Protein AF-A0A7W0VQQ1-F1 (afdb_monomer_lite)

Secondary structure (DSSP, 8-state):
-PPPHHHHHHHHHHHHTHHHHHTTTSS-HHHHHHHHHHHHHHH--SHHHHHHHHHHTT--HHHHHHHHHHHHHHTT-S--HHHHHHHS----

Foldseek 3Di:
DADDLVLVLVLLQCLLCLQVVLVLVVDDVVCSVVSSVVSSVVPRDHPVSVVLCVVLVVPAAQRSLVSSQVVNVVSPHPGGNVSVVRPPPPPD

Radius of gyration: 12.69 Å; chains: 1; bounding box: 32×28×31 Å

Structure (mmCIF, N/CA/C/O backbone):
data_AF-A0A7W0VQQ1-F1
#
_entry.id   AF-A0A7W0VQQ1-F1
#
loop_
_atom_site.group_PDB
_atom_site.id
_atom_site.type_symbol
_atom_site.label_atom_id
_atom_site.label_alt_id
_atom_site.label_comp_id
_atom_site.label_asym_id
_atom_site.label_entity_id
_atom_site.label_seq_id
_atom_site.pdbx_PDB_ins_code
_atom_site.Cartn_x
_atom_site.Cartn_y
_atom_site.Cartn_z
_atom_site.occupancy
_atom_site.B_iso_or_equiv
_atom_site.auth_seq_id
_atom_site.auth_comp_id
_atom_site.auth_asym_id
_atom_site.auth_atom_id
_atom_site.pdbx_PDB_model_num
ATOM 1 N N . MET A 1 1 ? -10.553 16.845 12.612 1.00 45.53 1 MET A N 1
ATOM 2 C CA . MET A 1 1 ? -11.575 15.789 12.442 1.00 45.53 1 MET A CA 1
ATOM 3 C C . MET A 1 1 ? -10.825 14.490 12.233 1.00 45.53 1 MET A C 1
ATOM 5 O O . MET A 1 1 ? -9.910 14.489 11.420 1.00 45.53 1 MET A O 1
ATOM 9 N N . ALA A 1 2 ? -11.110 13.456 13.026 1.00 55.75 2 ALA A N 1
ATOM 10 C CA . ALA A 1 2 ? -10.521 12.141 12.793 1.00 55.75 2 ALA A CA 1
ATOM 11 C C . ALA A 1 2 ? -11.109 11.570 11.491 1.00 55.75 2 ALA A C 1
ATOM 13 O O . ALA A 1 2 ? -12.304 11.771 11.251 1.00 55.75 2 ALA A O 1
ATOM 14 N N . PRO A 1 3 ? -10.302 10.923 10.644 1.00 60.88 3 PRO A N 1
ATOM 15 C CA . PRO A 1 3 ? -10.809 10.270 9.448 1.00 60.88 3 PRO A CA 1
ATOM 16 C C . PRO A 1 3 ? -11.787 9.166 9.834 1.00 60.88 3 PRO A C 1
ATOM 18 O O . PRO A 1 3 ? -11.638 8.485 10.852 1.00 60.88 3 PRO A O 1
ATOM 21 N N . THR A 1 4 ? -12.810 8.994 9.015 1.00 76.44 4 THR A N 1
ATOM 22 C CA . THR A 1 4 ? -13.758 7.901 9.187 1.00 76.44 4 THR A CA 1
ATOM 23 C C . THR A 1 4 ? -13.108 6.576 8.789 1.00 76.44 4 THR A C 1
ATOM 25 O O . THR A 1 4 ? -12.218 6.522 7.938 1.00 76.44 4 THR A O 1
ATOM 28 N N . ALA A 1 5 ? -13.580 5.470 9.371 1.00 75.25 5 ALA A N 1
ATOM 29 C CA . ALA A 1 5 ? -13.105 4.132 9.010 1.00 75.25 5 ALA A CA 1
ATOM 30 C C . ALA A 1 5 ? -13.251 3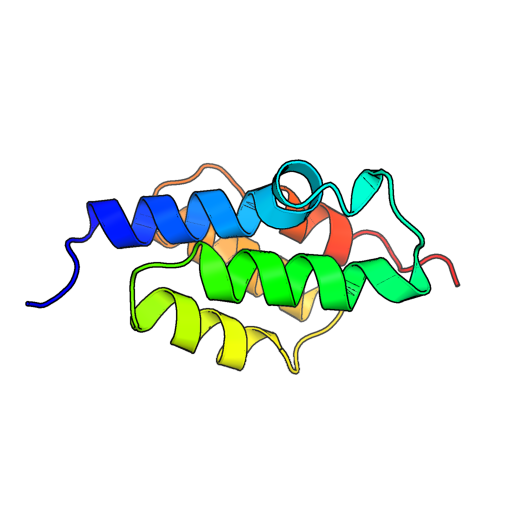.839 7.499 1.00 75.25 5 ALA A C 1
ATOM 32 O O . ALA A 1 5 ? -12.436 3.113 6.932 1.00 75.25 5 ALA A O 1
ATOM 33 N N . GLY A 1 6 ? -14.246 4.447 6.840 1.00 82.19 6 GLY A N 1
ATOM 34 C CA . GLY A 1 6 ? -14.450 4.343 5.394 1.00 82.19 6 GLY A CA 1
ATOM 35 C C . GLY A 1 6 ? -13.363 5.039 4.572 1.00 82.19 6 GLY A C 1
ATOM 36 O O . GLY A 1 6 ? -12.877 4.459 3.607 1.00 82.19 6 GLY A O 1
ATOM 37 N N . GLU A 1 7 ? -12.929 6.236 4.973 1.00 88.00 7 GLU A N 1
ATOM 38 C CA . GLU A 1 7 ? -11.840 6.957 4.292 1.00 88.00 7 GLU A CA 1
ATOM 39 C C . GLU A 1 7 ? -10.515 6.205 4.410 1.00 88.00 7 GLU A C 1
ATOM 41 O O . GLU A 1 7 ? -9.768 6.104 3.441 1.00 88.00 7 GLU A O 1
ATOM 46 N N . TYR A 1 8 ? -10.249 5.607 5.572 1.00 89.50 8 TYR A N 1
ATOM 47 C CA . TYR A 1 8 ? -9.056 4.788 5.746 1.00 89.50 8 TYR A CA 1
ATOM 48 C C . TYR A 1 8 ? -9.085 3.520 4.880 1.00 89.50 8 TYR A C 1
ATOM 50 O O . TYR A 1 8 ? -8.091 3.189 4.239 1.00 89.50 8 TYR A O 1
ATOM 58 N N . ALA A 1 9 ? -10.223 2.825 4.803 1.00 89.69 9 ALA A N 1
ATOM 59 C CA . ALA A 1 9 ? -10.363 1.666 3.923 1.00 89.69 9 ALA A CA 1
ATOM 60 C C . ALA A 1 9 ? -10.171 2.039 2.440 1.00 89.69 9 ALA A C 1
ATOM 62 O O . ALA A 1 9 ? -9.521 1.304 1.699 1.00 89.69 9 ALA A O 1
ATOM 63 N N . GLN A 1 10 ? -10.681 3.202 2.018 1.00 91.12 10 GLN A N 1
ATOM 64 C CA . GLN A 1 10 ? -10.473 3.739 0.669 1.00 91.12 10 GLN A CA 1
ATOM 65 C C . GLN A 1 10 ? -9.004 4.060 0.389 1.00 91.12 10 GLN A C 1
ATOM 67 O O . GLN A 1 10 ? -8.509 3.754 -0.693 1.00 91.12 10 GLN A O 1
ATOM 72 N N . ASP A 1 11 ? -8.306 4.637 1.362 1.00 91.69 11 ASP A N 1
ATOM 73 C CA . ASP A 1 11 ? -6.875 4.908 1.287 1.00 91.69 11 ASP A CA 1
ATOM 74 C C . ASP A 1 11 ? -6.062 3.613 1.140 1.00 91.69 11 ASP A C 1
ATOM 76 O O . ASP A 1 11 ? -5.165 3.535 0.303 1.00 91.69 11 ASP A O 1
ATOM 80 N N . ILE A 1 12 ? -6.391 2.566 1.903 1.00 92.31 12 ILE A N 1
ATOM 81 C CA . ILE A 1 12 ? -5.723 1.262 1.784 1.00 92.31 12 ILE A CA 1
ATOM 82 C C . ILE A 1 12 ? -6.046 0.588 0.445 1.00 92.31 12 ILE A C 1
ATOM 84 O O . ILE A 1 12 ? -5.147 0.028 -0.177 1.00 92.31 12 ILE A O 1
ATOM 88 N N . ALA A 1 13 ? -7.280 0.692 -0.056 1.00 91.62 13 ALA A N 1
ATOM 89 C CA . ALA A 1 13 ? -7.620 0.211 -1.397 1.00 91.62 13 ALA A CA 1
ATOM 90 C C . ALA A 1 13 ? -6.808 0.946 -2.477 1.00 91.62 13 ALA A C 1
ATOM 92 O O . ALA A 1 13 ? -6.189 0.323 -3.337 1.00 91.62 13 ALA A O 1
ATOM 93 N N . ALA A 1 14 ? -6.729 2.276 -2.381 1.00 91.94 14 ALA A N 1
ATOM 94 C CA . ALA A 1 14 ? -5.905 3.105 -3.253 1.00 91.94 14 ALA A CA 1
ATOM 95 C C . ALA A 1 14 ? -4.418 2.729 -3.179 1.00 91.94 14 ALA A C 1
ATOM 97 O O . ALA A 1 14 ? -3.739 2.723 -4.203 1.00 91.94 14 ALA A O 1
ATOM 98 N N . LEU A 1 15 ? -3.923 2.391 -1.987 1.00 90.81 15 LEU A N 1
ATOM 99 C CA . LEU A 1 15 ? -2.560 1.924 -1.771 1.00 90.81 15 LEU A CA 1
ATOM 100 C C . LEU A 1 15 ? -2.315 0.558 -2.418 1.00 90.81 15 LEU A C 1
ATOM 102 O O . LEU A 1 15 ? -1.270 0.356 -3.031 1.00 90.81 15 LEU A O 1
ATOM 106 N N . CYS A 1 16 ? -3.273 -0.359 -2.341 1.00 91.69 16 CYS A N 1
ATOM 107 C CA . CYS A 1 16 ? -3.155 -1.675 -2.958 1.00 91.69 16 CYS A CA 1
ATOM 108 C C . CYS A 1 16 ? -3.147 -1.643 -4.486 1.00 91.69 16 CYS A C 1
A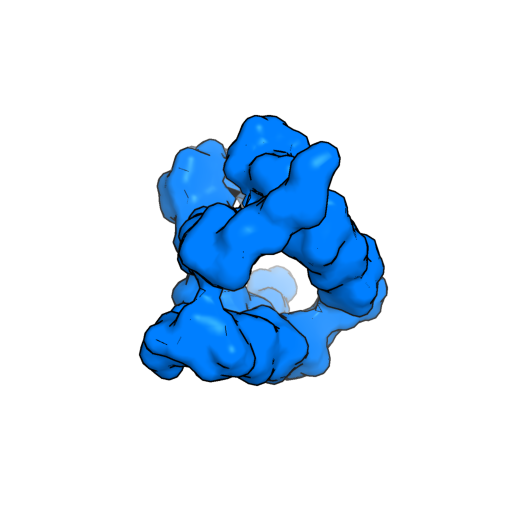TOM 110 O O . CYS A 1 16 ? -2.470 -2.472 -5.090 1.00 91.69 16 CYS A O 1
ATOM 112 N N . ASP A 1 17 ? -3.813 -0.657 -5.087 1.00 90.00 17 ASP A N 1
ATOM 113 C CA . ASP A 1 17 ? -3.874 -0.461 -6.540 1.00 90.00 17 ASP A CA 1
ATOM 114 C C . ASP A 1 17 ? -2.963 0.681 -7.026 1.00 90.00 17 ASP A C 1
ATOM 116 O O . ASP A 1 17 ? -3.101 1.170 -8.152 1.00 90.00 17 ASP A O 1
ATOM 120 N N . CYS A 1 18 ? -2.031 1.148 -6.187 1.00 89.44 18 CYS A N 1
ATOM 121 C CA . CYS A 1 18 ? -1.285 2.377 -6.459 1.00 89.44 18 CYS A CA 1
ATOM 122 C C . CYS A 1 18 ? -0.401 2.290 -7.705 1.00 89.44 18 CYS A C 1
ATOM 124 O O . CYS A 1 18 ? -0.218 3.300 -8.372 1.00 89.44 18 CYS A O 1
ATOM 126 N N . VAL A 1 19 ? 0.109 1.111 -8.065 1.00 87.06 19 VAL A N 1
ATOM 127 C CA . VAL A 1 19 ? 0.927 0.909 -9.272 1.00 87.06 19 VAL A CA 1
ATOM 128 C C . VAL A 1 19 ? 0.118 1.247 -10.522 1.00 87.06 19 VAL A C 1
ATOM 130 O O . VAL A 1 19 ? 0.500 2.144 -11.269 1.00 87.06 19 VAL A O 1
ATOM 133 N N . SER A 1 20 ? -1.044 0.610 -10.689 1.00 86.81 20 SER A N 1
ATOM 134 C CA . SER A 1 20 ? -1.929 0.859 -11.832 1.00 86.81 20 SER A CA 1
ATOM 135 C C . SER A 1 20 ? -2.510 2.275 -11.808 1.00 86.81 20 SER A C 1
ATOM 137 O O . SER A 1 20 ? -2.598 2.943 -12.836 1.00 86.81 20 SER A O 1
ATOM 139 N N . ARG A 1 21 ? -2.866 2.783 -10.620 1.00 87.31 21 ARG A N 1
ATOM 140 C CA . ARG A 1 21 ? -3.449 4.125 -10.472 1.00 87.31 21 ARG A CA 1
ATOM 141 C C . ARG A 1 21 ? -2.454 5.263 -10.681 1.00 87.31 21 ARG A C 1
ATOM 143 O O . ARG A 1 21 ? -2.857 6.336 -11.125 1.00 87.31 21 ARG A O 1
ATOM 150 N N . SER A 1 22 ? -1.185 5.046 -10.352 1.00 85.94 22 SER A N 1
ATOM 151 C CA . SER A 1 22 ? -0.109 6.011 -10.599 1.00 85.94 22 SER A CA 1
ATOM 152 C C . SER A 1 22 ? 0.430 5.945 -12.027 1.00 85.94 22 SER A C 1
ATOM 154 O O . SER A 1 22 ? 1.139 6.857 -12.441 1.00 85.94 22 SER A O 1
ATOM 156 N N . GLY A 1 23 ? 0.086 4.896 -12.784 1.00 85.06 23 GLY A N 1
ATOM 157 C CA . GLY A 1 23 ? 0.649 4.625 -14.106 1.00 85.06 23 GLY A CA 1
ATOM 158 C C . GLY A 1 23 ? 2.088 4.113 -14.054 1.00 85.06 23 GLY A C 1
ATOM 159 O O . GLY A 1 23 ? 2.767 4.082 -15.078 1.00 85.06 23 GLY A O 1
ATOM 160 N N . ALA A 1 24 ? 2.564 3.713 -12.873 1.00 85.50 24 ALA A N 1
ATOM 161 C CA . ALA A 1 24 ? 3.916 3.212 -12.679 1.00 85.50 24 ALA A CA 1
ATOM 162 C C . ALA A 1 24 ? 4.135 1.832 -13.333 1.00 85.50 24 ALA A C 1
ATOM 164 O O . ALA A 1 24 ? 5.275 1.414 -13.485 1.00 85.50 24 ALA A O 1
ATOM 165 N N . ASP A 1 25 ? 3.068 1.140 -13.754 1.00 82.69 25 ASP A N 1
ATOM 166 C CA . ASP A 1 25 ? 3.134 -0.050 -14.616 1.00 82.69 25 ASP A CA 1
ATOM 167 C C . ASP A 1 25 ? 3.550 0.262 -16.063 1.00 82.69 25 ASP A C 1
ATOM 169 O O . ASP A 1 25 ? 3.971 -0.637 -16.785 1.00 82.69 25 ASP A O 1
ATOM 173 N N . LYS A 1 26 ? 3.425 1.523 -16.496 1.00 81.19 26 LYS A N 1
ATOM 174 C CA . LYS A 1 26 ? 3.706 1.966 -1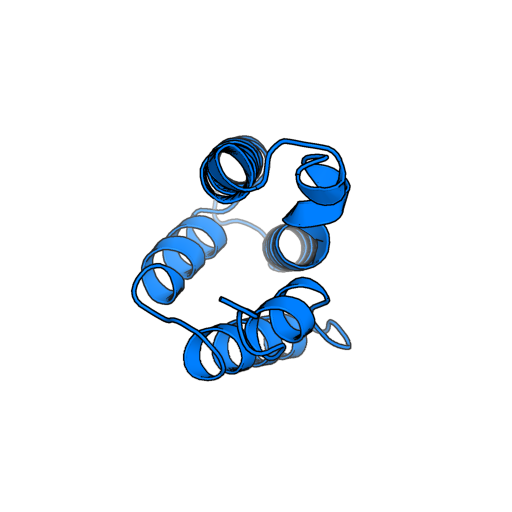7.875 1.00 81.19 26 LYS A CA 1
ATOM 175 C C . LYS A 1 26 ? 4.936 2.866 -17.981 1.00 81.19 26 LYS A C 1
ATOM 177 O O . LYS A 1 26 ? 5.263 3.310 -19.080 1.00 81.19 26 LYS A O 1
ATOM 182 N N . GLY A 1 27 ? 5.546 3.200 -16.846 1.00 74.50 27 GLY A N 1
ATOM 183 C CA . GLY A 1 27 ? 6.705 4.082 -16.752 1.00 74.50 27 GLY A CA 1
ATOM 184 C C . GLY A 1 27 ? 8.029 3.324 -16.725 1.00 74.50 27 GLY A C 1
ATOM 185 O O . GLY A 1 27 ? 8.069 2.100 -16.802 1.00 74.50 27 GLY A O 1
ATOM 186 N N . GLU A 1 28 ? 9.119 4.073 -16.585 1.00 77.25 28 GLU A N 1
ATOM 187 C CA . GLU A 1 28 ? 10.459 3.511 -16.397 1.00 77.25 28 GLU A CA 1
ATOM 188 C C . GLU A 1 28 ? 10.572 2.825 -15.025 1.00 77.25 28 GLU A C 1
ATOM 190 O O . GLU A 1 28 ? 10.136 3.383 -14.012 1.00 77.25 28 GLU A O 1
ATOM 195 N N . GLU A 1 29 ? 11.178 1.634 -14.975 1.00 74.69 29 GLU A N 1
ATOM 196 C CA . GLU A 1 29 ? 11.338 0.854 -13.736 1.00 74.69 29 GLU A CA 1
ATOM 197 C C . GLU A 1 29 ? 12.093 1.629 -12.647 1.00 74.69 29 GLU A C 1
ATOM 199 O O . GLU A 1 29 ? 11.676 1.617 -11.487 1.00 74.69 29 GLU A O 1
ATOM 204 N N . ASP A 1 30 ? 13.120 2.397 -13.019 1.00 75.44 30 ASP A N 1
ATOM 205 C CA . ASP A 1 30 ? 13.886 3.238 -12.090 1.00 75.44 30 ASP A CA 1
ATOM 206 C C . ASP A 1 30 ? 13.047 4.376 -11.481 1.00 75.44 30 ASP A C 1
ATOM 208 O O . ASP A 1 30 ? 13.220 4.756 -10.320 1.00 75.44 30 ASP A O 1
ATOM 212 N N . ALA A 1 31 ? 12.083 4.909 -12.240 1.00 82.00 31 ALA A N 1
ATOM 213 C CA . ALA A 1 31 ? 11.178 5.966 -11.788 1.00 82.00 31 ALA A CA 1
ATOM 214 C C . ALA A 1 31 ? 9.929 5.413 -11.079 1.00 82.00 31 ALA A C 1
ATOM 216 O O . ALA A 1 31 ? 9.168 6.171 -10.463 1.00 82.00 31 ALA A O 1
ATOM 217 N N . ARG A 1 32 ? 9.702 4.097 -11.141 1.00 83.12 32 ARG A N 1
ATOM 218 C CA . ARG A 1 32 ? 8.493 3.425 -10.656 1.00 83.12 32 ARG A CA 1
ATOM 219 C C . ARG A 1 32 ? 8.249 3.680 -9.174 1.00 83.12 32 ARG A C 1
ATOM 221 O O . ARG A 1 32 ? 7.166 4.121 -8.786 1.00 83.12 32 ARG A O 1
ATOM 228 N N . ALA A 1 33 ? 9.266 3.456 -8.344 1.00 79.81 33 ALA A N 1
ATOM 229 C CA . ALA A 1 33 ? 9.167 3.631 -6.896 1.00 79.81 33 ALA A CA 1
ATOM 230 C C . ALA A 1 33 ? 8.834 5.083 -6.511 1.00 79.81 33 ALA A C 1
ATOM 232 O O . ALA A 1 33 ? 7.967 5.320 -5.667 1.00 79.81 33 ALA A O 1
ATOM 233 N N . LEU A 1 34 ? 9.475 6.054 -7.170 1.00 83.88 34 LEU A N 1
ATOM 234 C CA . LEU A 1 34 ? 9.232 7.477 -6.940 1.00 83.88 34 LEU A CA 1
ATOM 235 C C . LEU A 1 34 ? 7.830 7.897 -7.407 1.00 83.88 34 LEU A C 1
ATOM 237 O O . LEU A 1 34 ? 7.144 8.644 -6.712 1.00 83.88 34 LEU A O 1
ATOM 241 N N . THR A 1 35 ? 7.380 7.379 -8.551 1.00 88.00 35 THR A N 1
ATOM 242 C CA . THR A 1 35 ? 6.050 7.648 -9.121 1.00 88.00 35 THR A CA 1
ATOM 243 C C . THR A 1 35 ? 4.945 7.161 -8.186 1.00 88.00 35 THR A C 1
ATOM 245 O O . THR A 1 35 ? 4.024 7.914 -7.862 1.00 88.00 35 THR A O 1
ATOM 248 N N . ILE A 1 36 ? 5.084 5.938 -7.668 1.00 87.62 36 ILE A N 1
ATOM 249 C CA . ILE A 1 36 ? 4.174 5.367 -6.670 1.00 87.62 36 ILE A CA 1
ATOM 250 C C . ILE A 1 36 ? 4.181 6.212 -5.391 1.00 87.62 36 ILE A C 1
ATOM 252 O O . ILE A 1 36 ? 3.118 6.593 -4.903 1.00 87.62 36 ILE A O 1
ATOM 256 N N . ALA A 1 37 ? 5.360 6.547 -4.857 1.00 84.56 37 ALA A N 1
ATOM 257 C CA . ALA A 1 37 ? 5.486 7.326 -3.626 1.00 84.56 37 ALA A CA 1
ATOM 258 C C . ALA A 1 37 ? 4.857 8.728 -3.743 1.00 84.56 37 ALA A C 1
ATOM 260 O O . ALA A 1 37 ? 4.137 9.161 -2.836 1.00 84.56 37 ALA A O 1
ATOM 261 N N . ASN A 1 38 ? 5.071 9.416 -4.868 1.00 87.81 38 ASN A N 1
ATOM 262 C CA . ASN A 1 38 ? 4.470 10.720 -5.147 1.00 87.81 38 ASN A CA 1
ATOM 263 C C . ASN A 1 38 ? 2.948 10.621 -5.255 1.00 87.81 38 ASN A C 1
ATOM 265 O O . ASN A 1 38 ? 2.227 11.404 -4.634 1.00 87.81 38 ASN A O 1
ATOM 269 N N . TRP A 1 39 ? 2.451 9.630 -5.999 1.00 90.56 39 TRP A N 1
ATOM 270 C CA . TRP A 1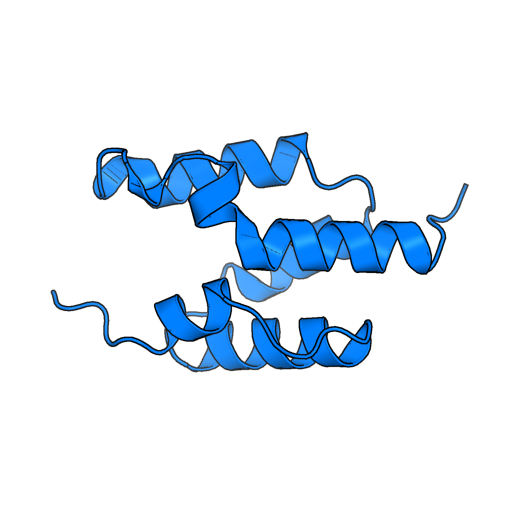 39 ? 1.017 9.425 -6.159 1.00 90.56 39 TRP A CA 1
ATOM 271 C C . TRP A 1 39 ? 0.340 9.127 -4.821 1.00 90.56 39 TRP A C 1
ATOM 273 O O . TRP A 1 39 ? -0.670 9.746 -4.489 1.00 90.56 39 TRP A O 1
ATOM 283 N N . LEU A 1 40 ? 0.920 8.239 -4.014 1.00 88.81 40 LEU A N 1
ATOM 284 C CA . LEU A 1 40 ? 0.413 7.905 -2.686 1.00 88.81 40 LEU A CA 1
ATOM 285 C C . LEU A 1 40 ? 0.383 9.127 -1.766 1.00 88.81 40 LEU A C 1
ATOM 287 O O . LEU A 1 40 ? -0.618 9.372 -1.099 1.00 88.81 40 LEU A O 1
ATOM 291 N N . SER A 1 41 ? 1.444 9.934 -1.771 1.00 85.75 41 SER A N 1
ATOM 292 C CA . SER A 1 41 ? 1.514 11.152 -0.956 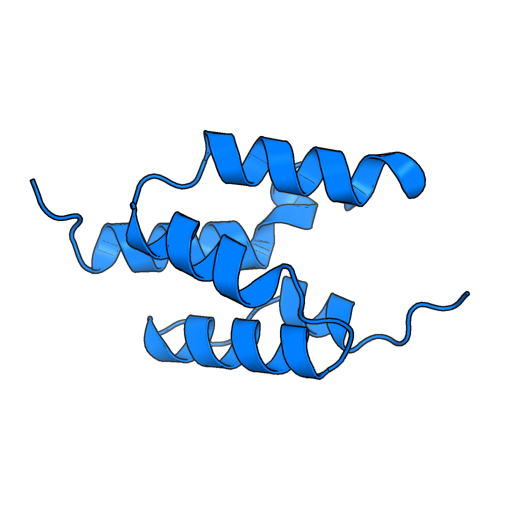1.00 85.75 41 SER A CA 1
ATOM 293 C C . SER A 1 41 ? 0.405 12.152 -1.308 1.00 85.75 41 SER A C 1
ATOM 295 O O . SER A 1 41 ? -0.115 12.821 -0.416 1.00 85.75 41 SER A O 1
ATOM 297 N N . ALA A 1 42 ? 0.014 12.224 -2.585 1.00 87.31 42 ALA A N 1
ATOM 298 C CA . ALA A 1 42 ? -1.048 13.103 -3.069 1.00 87.31 42 ALA A CA 1
ATOM 299 C C . ALA A 1 42 ? -2.470 12.532 -2.897 1.00 87.31 42 ALA A C 1
ATOM 301 O O . ALA A 1 42 ? -3.423 13.303 -2.792 1.00 87.31 42 ALA A O 1
ATOM 302 N N . ASN A 1 43 ? -2.632 11.204 -2.886 1.00 88.56 43 ASN A N 1
ATOM 303 C CA . ASN A 1 43 ? -3.949 10.553 -2.915 1.00 88.56 43 ASN A CA 1
ATOM 304 C C . ASN A 1 43 ? -4.411 10.004 -1.563 1.00 88.56 43 ASN A C 1
ATOM 306 O O . ASN A 1 43 ? -5.615 9.846 -1.367 1.00 88.56 43 ASN A O 1
ATOM 310 N N . LEU A 1 44 ? -3.493 9.735 -0.633 1.00 89.56 44 LEU A N 1
ATOM 311 C CA . LEU A 1 44 ? -3.848 9.291 0.710 1.00 89.56 44 LEU A CA 1
ATOM 312 C C . LEU A 1 44 ? -4.327 10.467 1.557 1.00 89.56 44 LEU A C 1
ATOM 314 O O . LEU A 1 44 ? -3.626 11.467 1.744 1.00 89.56 44 LEU A O 1
ATOM 318 N N . LYS A 1 45 ? -5.540 10.354 2.087 1.00 88.31 45 LYS A N 1
ATOM 319 C CA . LYS A 1 45 ? -6.202 11.437 2.815 1.00 88.31 45 LYS A CA 1
ATOM 320 C C . LYS A 1 45 ? -5.964 11.348 4.308 1.00 88.31 45 LYS A C 1
ATOM 322 O O . LYS A 1 45 ? -5.825 12.386 4.961 1.00 88.31 45 LYS A O 1
ATOM 327 N N . THR A 1 46 ? -5.876 10.141 4.850 1.00 88.94 46 THR A N 1
ATOM 328 C CA . THR A 1 46 ? -5.819 9.926 6.288 1.00 88.94 46 THR A CA 1
ATOM 329 C C . THR A 1 46 ? -4.380 9.955 6.828 1.00 88.94 46 THR A C 1
ATOM 331 O O . THR A 1 46 ? -3.420 9.576 6.153 1.00 88.94 46 THR A O 1
ATOM 334 N N . PRO A 1 47 ? -4.156 10.461 8.051 1.00 87.88 47 PRO A N 1
ATOM 335 C CA . PRO A 1 47 ? -2.857 10.358 8.713 1.00 87.88 47 PRO A CA 1
ATOM 336 C C . PRO A 1 47 ? -2.435 8.905 8.993 1.00 87.88 47 PRO A C 1
ATOM 338 O O . PRO A 1 47 ? -1.243 8.605 8.972 1.00 87.88 47 PRO A O 1
ATOM 341 N N . GLU A 1 48 ? -3.376 7.990 9.222 1.00 88.69 48 GLU A N 1
ATOM 342 C CA . GLU A 1 48 ? -3.109 6.577 9.505 1.00 88.69 48 GLU A CA 1
ATOM 343 C C . GLU A 1 48 ? -2.556 5.849 8.279 1.00 88.69 48 GLU A C 1
ATOM 345 O O . GLU A 1 48 ? -1.662 5.018 8.423 1.00 88.69 48 GLU A O 1
ATOM 350 N N . SER A 1 49 ? -3.037 6.164 7.071 1.00 88.81 49 SER A N 1
ATOM 351 C CA . SER A 1 49 ? -2.527 5.560 5.834 1.00 88.81 49 SER A CA 1
ATOM 352 C C . SER A 1 49 ? -1.105 6.039 5.535 1.00 88.81 49 SER A C 1
ATOM 354 O O . SER A 1 49 ? -0.237 5.236 5.190 1.00 88.81 49 SER A O 1
ATOM 356 N N . ARG A 1 50 ? -0.816 7.321 5.793 1.00 88.88 50 ARG A N 1
ATOM 357 C CA . ARG A 1 50 ? 0.551 7.867 5.762 1.00 88.88 50 ARG A CA 1
ATOM 358 C C . ARG A 1 50 ? 1.471 7.211 6.790 1.00 88.88 50 ARG A C 1
ATOM 360 O O . ARG A 1 50 ? 2.605 6.876 6.460 1.00 88.88 50 ARG A O 1
ATOM 367 N N . LYS A 1 51 ? 0.998 6.991 8.021 1.00 90.00 51 LYS A N 1
ATOM 368 C CA . LYS A 1 51 ? 1.775 6.280 9.047 1.00 90.00 51 LYS A CA 1
ATOM 369 C C . LYS A 1 51 ? 2.077 4.847 8.612 1.00 90.00 51 LYS A C 1
ATOM 371 O O . LYS A 1 51 ? 3.223 4.417 8.692 1.00 90.00 51 LYS A O 1
ATOM 376 N N . PHE A 1 52 ? 1.074 4.147 8.091 1.00 90.94 52 PHE A N 1
ATOM 377 C CA . PHE A 1 52 ? 1.238 2.798 7.567 1.00 90.94 52 PHE A CA 1
ATOM 378 C C . PHE A 1 52 ? 2.274 2.742 6.435 1.00 90.94 52 PHE A C 1
ATOM 380 O O . PHE A 1 52 ? 3.113 1.846 6.426 1.00 90.94 52 PHE A O 1
ATOM 387 N N . LEU A 1 53 ? 2.298 3.729 5.531 1.00 87.44 53 LEU A N 1
ATOM 388 C CA . LEU A 1 53 ? 3.340 3.819 4.503 1.00 87.44 53 LEU A CA 1
ATOM 389 C C . LEU A 1 53 ? 4.751 3.890 5.076 1.00 87.44 53 LEU A C 1
ATOM 391 O O . LEU A 1 53 ? 5.637 3.189 4.593 1.00 87.44 53 LEU A O 1
ATOM 395 N N . VAL A 1 54 ? 4.960 4.724 6.092 1.00 89.31 54 VAL A N 1
ATOM 396 C CA . VAL A 1 54 ? 6.263 4.844 6.758 1.00 89.31 54 VAL A CA 1
ATOM 397 C C . VAL A 1 54 ? 6.645 3.524 7.434 1.00 89.31 54 VAL A C 1
ATOM 399 O O . VAL A 1 54 ? 7.795 3.107 7.340 1.00 89.31 54 VAL A O 1
ATOM 402 N N . GLU A 1 55 ? 5.688 2.823 8.049 1.00 89.69 55 GLU A N 1
ATOM 403 C CA . GLU A 1 55 ? 5.925 1.511 8.669 1.00 89.69 55 GLU A CA 1
ATOM 404 C C . GLU A 1 55 ? 6.348 0.438 7.653 1.00 89.69 55 GLU A C 1
ATOM 406 O O . GLU A 1 55 ? 7.183 -0.408 7.972 1.00 89.69 55 GLU A O 1
ATOM 411 N N . ILE A 1 56 ? 5.807 0.467 6.428 1.00 88.19 56 ILE A N 1
ATOM 412 C CA . ILE A 1 56 ? 6.138 -0.521 5.388 1.00 88.19 56 ILE A CA 1
ATOM 413 C C . ILE A 1 56 ? 7.304 -0.113 4.479 1.00 88.19 56 ILE A C 1
ATOM 415 O O . ILE A 1 56 ? 7.756 -0.940 3.687 1.00 88.19 56 ILE A O 1
ATOM 419 N N . GLN A 1 57 ? 7.795 1.129 4.548 1.00 84.88 57 GLN A N 1
ATOM 420 C CA . GLN A 1 57 ? 8.959 1.582 3.775 1.00 84.88 57 GLN A CA 1
ATOM 421 C C . GLN A 1 57 ? 10.222 0.728 3.983 1.00 84.88 57 GLN A C 1
ATOM 423 O O . GLN A 1 57 ? 10.820 0.362 2.972 1.00 84.88 57 GLN A O 1
ATOM 428 N N . PRO A 1 58 ? 10.635 0.382 5.221 1.00 86.50 58 PRO A N 1
ATOM 429 C CA . PRO A 1 58 ? 11.836 -0.427 5.437 1.00 86.50 58 PRO A CA 1
ATOM 430 C C . PRO A 1 58 ? 11.629 -1.914 5.122 1.00 86.50 58 PRO A C 1
ATOM 432 O O . PRO A 1 58 ? 12.595 -2.674 5.086 1.00 86.50 58 PRO A O 1
ATOM 435 N N . LEU A 1 59 ? 10.383 -2.354 4.928 1.00 87.31 59 LEU A N 1
ATOM 436 C CA . LEU A 1 59 ? 10.085 -3.737 4.580 1.00 87.31 59 LEU A CA 1
ATOM 437 C C . LEU A 1 59 ? 10.373 -3.976 3.094 1.00 87.31 59 LEU A C 1
ATOM 439 O O . LEU A 1 59 ? 10.130 -3.118 2.246 1.00 87.31 59 LEU A O 1
ATOM 443 N N . VAL A 1 60 ? 10.831 -5.179 2.768 1.00 83.69 60 VAL A N 1
ATOM 444 C CA . VAL A 1 60 ? 11.075 -5.630 1.392 1.00 83.69 60 VAL A CA 1
ATOM 445 C C . VAL A 1 60 ? 10.568 -7.058 1.211 1.00 83.69 60 VAL A C 1
ATOM 447 O O . VAL A 1 60 ? 10.345 -7.769 2.196 1.00 83.69 60 VAL A O 1
ATOM 450 N N . GLY A 1 61 ? 10.358 -7.460 -0.043 1.00 85.56 61 GLY A N 1
ATOM 451 C CA . GLY A 1 61 ? 9.908 -8.806 -0.401 1.00 85.56 61 GLY A CA 1
ATOM 452 C C . GLY A 1 61 ? 8.640 -9.243 0.344 1.00 85.56 61 GLY A C 1
ATOM 453 O O . GLY A 1 61 ? 7.716 -8.451 0.576 1.00 85.56 61 GLY A O 1
ATOM 454 N N . ASP A 1 62 ? 8.637 -10.494 0.806 1.00 87.25 62 ASP A N 1
ATOM 455 C CA . ASP A 1 62 ? 7.519 -11.107 1.528 1.00 87.25 62 ASP A CA 1
ATOM 456 C C . ASP A 1 62 ? 7.088 -10.353 2.787 1.00 87.25 62 ASP A C 1
ATOM 458 O O . ASP A 1 62 ? 5.896 -10.306 3.095 1.00 87.25 62 ASP A O 1
ATOM 462 N N . ALA A 1 63 ? 8.014 -9.733 3.525 1.00 88.94 63 ALA A N 1
ATOM 463 C CA . ALA A 1 63 ? 7.664 -8.996 4.739 1.00 88.94 63 ALA A CA 1
ATOM 464 C C . ALA A 1 63 ? 6.736 -7.814 4.418 1.00 88.94 63 ALA A C 1
ATOM 466 O O . ALA A 1 63 ? 5.731 -7.594 5.102 1.00 88.94 63 ALA A O 1
ATOM 467 N N . LYS A 1 64 ? 7.032 -7.094 3.330 1.00 89.19 64 LYS A N 1
ATOM 468 C CA . LYS A 1 64 ? 6.201 -5.987 2.850 1.00 89.19 64 LYS A CA 1
ATOM 469 C C . LYS A 1 64 ? 4.876 -6.489 2.304 1.00 89.19 64 LYS A C 1
ATOM 471 O O . LYS A 1 64 ? 3.828 -5.964 2.677 1.00 89.19 64 LYS A O 1
ATOM 476 N N . ALA A 1 65 ? 4.914 -7.538 1.487 1.00 90.12 65 ALA A N 1
ATOM 477 C CA . ALA A 1 65 ? 3.710 -8.150 0.950 1.00 90.12 65 ALA A CA 1
ATOM 478 C C . ALA A 1 65 ? 2.741 -8.612 2.046 1.00 90.12 65 ALA A C 1
ATOM 480 O O . ALA A 1 65 ? 1.549 -8.319 1.998 1.00 90.12 65 ALA A O 1
ATOM 481 N N . ASN A 1 66 ? 3.249 -9.299 3.067 1.00 92.00 66 ASN A N 1
ATOM 482 C CA . ASN A 1 66 ? 2.427 -9.796 4.163 1.00 92.00 66 ASN A CA 1
ATOM 483 C C . ASN A 1 66 ? 1.831 -8.654 4.983 1.00 92.00 66 ASN A C 1
ATOM 485 O O . ASN A 1 66 ? 0.669 -8.737 5.378 1.00 92.00 66 ASN A O 1
ATOM 489 N N . ARG A 1 67 ? 2.581 -7.565 5.198 1.00 92.62 67 ARG A N 1
ATOM 490 C CA . ARG A 1 67 ? 2.057 -6.406 5.925 1.00 92.62 67 ARG A CA 1
ATOM 491 C C . ARG A 1 67 ? 0.959 -5.684 5.144 1.00 92.62 67 ARG A C 1
ATOM 493 O O . ARG A 1 67 ? -0.058 -5.341 5.740 1.00 92.62 67 ARG A O 1
ATOM 500 N N . LEU A 1 68 ? 1.138 -5.516 3.834 1.00 91.75 68 LEU A N 1
ATOM 501 C CA . LEU A 1 68 ? 0.139 -4.964 2.914 1.00 91.75 68 LEU A CA 1
ATOM 502 C C . LEU A 1 68 ? -1.149 -5.795 2.891 1.00 91.75 68 LEU A C 1
ATOM 504 O O . LEU A 1 68 ? -2.243 -5.258 3.039 1.00 91.75 68 LEU A O 1
ATOM 508 N N . ASP A 1 69 ? -1.018 -7.112 2.749 1.00 92.75 69 ASP A N 1
ATOM 509 C CA . ASP A 1 69 ? -2.154 -8.032 2.676 1.00 92.75 69 ASP A CA 1
ATOM 510 C C . ASP A 1 69 ? -2.921 -8.114 4.006 1.00 92.75 69 ASP A C 1
ATOM 512 O O . ASP A 1 69 ? -4.153 -8.098 4.024 1.00 92.75 69 ASP A O 1
ATOM 516 N N . ALA A 1 70 ? -2.199 -8.130 5.131 1.00 93.06 70 ALA A N 1
ATOM 517 C CA . ALA A 1 70 ? -2.799 -8.090 6.461 1.00 93.06 70 ALA A CA 1
ATOM 518 C C . ALA A 1 70 ? -3.586 -6.793 6.693 1.00 93.06 70 ALA A C 1
ATOM 520 O O . ALA A 1 70 ? -4.686 -6.833 7.243 1.00 93.06 70 ALA A O 1
ATOM 521 N N . GLU A 1 71 ? -3.050 -5.653 6.254 1.00 93.19 71 GLU A N 1
ATOM 522 C CA . GLU A 1 71 ? -3.721 -4.364 6.402 1.00 93.19 71 GLU A CA 1
ATOM 523 C C . GLU A 1 71 ? -4.965 -4.265 5.516 1.00 93.19 71 GLU A C 1
ATOM 525 O O . GLU A 1 71 ? -6.022 -3.852 5.989 1.00 93.19 71 GLU A O 1
ATOM 530 N N . ALA A 1 72 ? -4.870 -4.728 4.266 1.00 92.38 72 ALA A N 1
ATOM 531 C CA . ALA A 1 72 ? -6.001 -4.813 3.350 1.00 92.38 72 ALA A CA 1
ATOM 532 C C . ALA A 1 72 ? -7.142 -5.651 3.952 1.00 92.38 72 ALA A C 1
ATOM 534 O O . ALA A 1 72 ? -8.285 -5.199 4.018 1.00 92.38 72 ALA A O 1
ATOM 535 N N . LYS A 1 73 ? -6.824 -6.828 4.502 1.00 92.94 73 LYS A N 1
ATOM 536 C CA . LYS A 1 73 ? -7.801 -7.678 5.200 1.00 92.94 73 LYS A CA 1
ATOM 537 C C . LYS A 1 73 ? -8.380 -7.012 6.443 1.00 92.94 73 LYS A C 1
ATOM 539 O O . LYS A 1 73 ? -9.581 -7.119 6.683 1.00 92.94 73 LYS A O 1
ATOM 544 N N . ARG A 1 74 ? -7.561 -6.288 7.214 1.00 91.12 74 ARG A N 1
ATOM 545 C CA . ARG A 1 74 ? -8.003 -5.565 8.419 1.00 91.12 74 ARG A CA 1
ATOM 546 C C . ARG A 1 74 ? -9.081 -4.527 8.108 1.00 91.12 74 ARG A C 1
ATOM 548 O O . ARG A 1 74 ? -9.973 -4.326 8.927 1.00 91.12 74 ARG A O 1
ATOM 555 N N . VAL A 1 75 ? -9.007 -3.885 6.943 1.00 90.50 75 VAL A N 1
ATOM 556 C CA . VAL A 1 75 ? -10.006 -2.903 6.492 1.00 90.50 75 VAL A CA 1
ATOM 557 C C . VAL A 1 75 ? -11.151 -3.516 5.674 1.00 90.50 75 VAL A C 1
ATOM 559 O O . VAL A 1 75 ? -12.015 -2.783 5.200 1.00 90.50 75 VAL A O 1
ATOM 562 N N . GLY A 1 76 ? -11.187 -4.844 5.521 1.00 89.81 76 GLY A N 1
ATOM 563 C CA . GLY A 1 76 ? -12.263 -5.567 4.837 1.00 89.81 76 GLY A CA 1
ATOM 564 C C . GLY A 1 76 ? -12.056 -5.801 3.337 1.00 89.81 76 GLY A C 1
ATOM 565 O O . GLY A 1 76 ? -12.992 -6.222 2.661 1.00 89.81 76 GLY A O 1
ATOM 566 N N . LEU A 1 77 ? -10.858 -5.558 2.798 1.00 89.31 77 LEU A N 1
ATOM 567 C CA . LEU A 1 77 ? -10.514 -5.925 1.421 1.00 89.31 77 LEU A CA 1
ATOM 568 C C . LEU A 1 77 ? -10.135 -7.408 1.341 1.00 89.31 77 LEU A C 1
ATOM 570 O O . LEU A 1 77 ? -9.570 -7.980 2.273 1.00 89.31 77 LEU A O 1
ATOM 574 N N . SER A 1 78 ? -10.408 -8.041 0.200 1.00 86.75 78 SER A N 1
ATOM 575 C CA . SER A 1 78 ? -10.092 -9.463 -0.008 1.00 86.75 78 SER A CA 1
ATOM 576 C C . SER A 1 78 ? -8.593 -9.736 -0.180 1.00 86.75 78 SER A C 1
ATOM 578 O O . SER A 1 78 ? -8.143 -10.859 0.041 1.00 86.75 78 SER A O 1
ATOM 580 N N . GLY A 1 79 ? -7.817 -8.717 -0.549 1.00 87.12 79 GLY A N 1
ATOM 581 C CA . GLY A 1 79 ? -6.373 -8.801 -0.733 1.00 87.12 79 GLY A CA 1
ATOM 582 C C . GLY A 1 79 ? -5.798 -7.492 -1.262 1.00 87.12 79 GLY A C 1
ATOM 583 O O . GLY A 1 79 ? -6.519 -6.507 -1.426 1.00 87.12 79 GLY A O 1
ATOM 584 N N . CYS A 1 80 ? -4.492 -7.497 -1.523 1.00 89.88 80 CYS A N 1
ATOM 585 C CA . CYS A 1 80 ? -3.759 -6.331 -2.001 1.00 89.88 80 CYS A CA 1
ATOM 586 C C . CYS A 1 80 ? -2.961 -6.681 -3.263 1.00 89.88 80 CYS A C 1
ATOM 588 O O . CYS A 1 80 ? -2.041 -7.496 -3.190 1.00 89.88 80 CYS A O 1
ATOM 590 N N . ALA A 1 81 ? -3.279 -6.070 -4.411 1.00 87.50 81 ALA A N 1
ATOM 591 C CA . ALA A 1 81 ? -2.574 -6.346 -5.669 1.00 87.50 81 ALA A CA 1
ATOM 592 C C . ALA A 1 81 ? -1.077 -6.018 -5.555 1.00 87.50 81 ALA A C 1
ATOM 594 O O . ALA A 1 81 ? -0.233 -6.849 -5.886 1.00 87.50 81 ALA A O 1
ATOM 595 N N . LEU A 1 82 ? -0.751 -4.878 -4.937 1.00 86.19 82 LEU A N 1
ATOM 596 C CA . LEU A 1 82 ? 0.624 -4.502 -4.617 1.00 86.19 82 LEU A CA 1
ATOM 597 C C . LEU A 1 82 ? 1.355 -5.580 -3.801 1.00 86.19 82 LEU A C 1
ATOM 599 O O . LEU A 1 82 ? 2.534 -5.824 -4.030 1.00 86.19 82 LEU A O 1
ATOM 603 N N . ALA A 1 83 ? 0.681 -6.260 -2.865 1.00 88.31 83 ALA A N 1
ATOM 604 C CA . ALA A 1 83 ? 1.320 -7.322 -2.089 1.00 88.31 83 ALA A CA 1
ATOM 605 C C . ALA A 1 83 ? 1.782 -8.486 -2.973 1.00 88.31 83 ALA A C 1
ATOM 607 O O . ALA A 1 83 ? 2.845 -9.041 -2.719 1.00 88.31 83 ALA A O 1
ATOM 608 N N . ALA A 1 84 ? 1.020 -8.851 -4.008 1.00 85.19 84 ALA A N 1
ATOM 609 C CA . ALA A 1 84 ? 1.430 -9.895 -4.944 1.00 85.19 84 ALA A CA 1
ATOM 610 C C . ALA A 1 84 ? 2.709 -9.505 -5.701 1.00 85.19 84 ALA A C 1
ATOM 612 O O . ALA A 1 84 ? 3.589 -10.344 -5.871 1.00 85.19 84 ALA A O 1
ATOM 613 N N . GLU A 1 85 ? 2.855 -8.230 -6.063 1.00 81.06 85 GLU A N 1
ATOM 614 C CA . GLU A 1 85 ? 4.062 -7.725 -6.724 1.00 81.06 85 GLU A CA 1
ATOM 615 C C . GLU A 1 85 ? 5.300 -7.768 -5.824 1.00 81.06 85 GLU A C 1
ATOM 617 O O . GLU A 1 85 ? 6.383 -8.083 -6.297 1.00 81.06 85 GLU A O 1
ATOM 622 N N . TRP A 1 86 ? 5.150 -7.512 -4.521 1.00 82.62 86 TRP A N 1
ATOM 623 C CA . TRP A 1 86 ? 6.258 -7.647 -3.565 1.00 82.62 86 TRP A CA 1
ATOM 624 C C . TRP A 1 86 ? 6.591 -9.106 -3.216 1.00 82.62 86 TRP A C 1
ATOM 626 O O . TRP A 1 86 ? 7.699 -9.363 -2.752 1.00 82.62 86 TRP A O 1
ATOM 636 N N . ARG A 1 87 ? 5.657 -10.055 -3.405 1.00 80.31 87 ARG A N 1
ATOM 637 C CA . ARG A 1 87 ? 5.945 -11.502 -3.283 1.00 80.31 87 ARG A CA 1
ATOM 638 C C . ARG A 1 87 ? 6.637 -12.059 -4.510 1.00 80.31 87 ARG A C 1
ATOM 640 O O . ARG A 1 87 ? 7.368 -13.038 -4.389 1.00 80.31 87 ARG A O 1
ATOM 647 N N . ALA A 1 88 ? 6.369 -11.491 -5.685 1.00 66.94 88 ALA A N 1
ATOM 648 C CA . ALA A 1 88 ? 7.137 -11.849 -6.858 1.00 66.94 88 ALA A CA 1
ATOM 649 C C . ALA A 1 88 ? 8.609 -11.546 -6.534 1.00 66.94 88 ALA A C 1
ATOM 651 O O . ALA A 1 88 ? 8.911 -10.431 -6.097 1.00 66.94 88 ALA A O 1
ATOM 652 N N . PRO A 1 89 ? 9.523 -12.525 -6.663 1.00 49.22 89 PRO A N 1
ATOM 653 C CA . PRO A 1 89 ? 10.933 -12.233 -6.496 1.00 49.22 89 PRO A CA 1
ATOM 654 C C . PRO A 1 89 ? 11.249 -11.122 -7.490 1.00 49.22 89 PRO A C 1
ATOM 656 O O . PRO A 1 89 ? 10.916 -11.257 -8.668 1.00 49.22 89 PRO A O 1
ATOM 659 N N . ALA A 1 90 ? 11.824 -10.018 -7.007 1.00 47.31 90 ALA A N 1
ATOM 660 C CA . ALA A 1 90 ? 12.440 -9.032 -7.876 1.00 47.31 90 ALA A CA 1
ATOM 661 C C . ALA A 1 90 ? 13.422 -9.813 -8.752 1.00 47.31 90 ALA A C 1
ATOM 663 O O . ALA A 1 90 ? 14.455 -10.283 -8.271 1.00 47.31 90 ALA A O 1
ATOM 664 N N . VAL A 1 91 ? 13.016 -10.091 -9.990 1.00 39.88 91 VAL A N 1
ATOM 665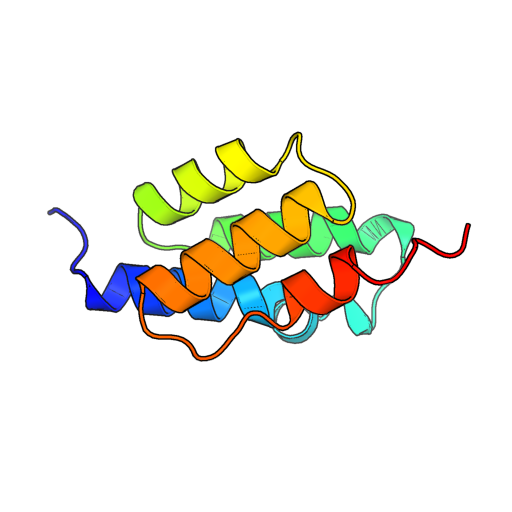 C CA . VAL A 1 91 ? 13.887 -10.710 -10.976 1.00 39.88 91 VAL A CA 1
ATOM 666 C C . VAL A 1 91 ? 14.879 -9.610 -11.296 1.00 39.88 91 VAL A C 1
ATOM 668 O O . VAL A 1 91 ? 14.524 -8.596 -11.887 1.00 39.88 91 VAL A O 1
ATOM 671 N N . ASN A 1 92 ? 16.053 -9.782 -10.705 1.00 35.38 92 ASN A N 1
ATOM 672 C CA . ASN A 1 92 ? 17.217 -8.921 -10.785 1.00 35.38 92 ASN A CA 1
ATOM 673 C C . ASN A 1 92 ? 17.650 -8.655 -12.227 1.00 35.38 92 ASN A C 1
ATOM 675 O O . ASN A 1 92 ? 17.669 -9.630 -13.012 1.00 35.38 92 ASN A O 1
#

pLDDT: mean 83.92, std 11.64, range [35.38, 93.19]

Sequence (92 aa):
MAPTAGEYAQDIAALCDCVSRSGADKGEEDARALTIANWLSANLKTPESRKFLVEIQPLVGDAKANRLDAEAKRVGLSGCALAAEWRAPAVN